Protein AF-A0A4Q2J4T3-F1 (afdb_monomer)

Secondary structure (DSSP, 8-state):
---EEEES---S--TTSSEEEEHHHHHTSHHHHHHSHHHHHHHHHHHHHHTT-

Radius of gyration: 10.94 Å; Cα contacts (8 Å, |Δi|>4): 65; chains: 1; bounding box: 29×15×27 Å

Mean predicted aligned error: 2.23 Å

Sequence (53 aa):
VPVALVAGAIDADASGFAASASLADLAGGGAAAMADPLRWLEAAGADLARSFG

Structure (mmCIF, N/CA/C/O backbone):
data_AF-A0A4Q2J4T3-F1
#
_entry.id   AF-A0A4Q2J4T3-F1
#
loop_
_atom_site.group_PDB
_atom_site.id
_atom_site.type_symbol
_atom_site.label_atom_id
_atom_site.label_alt_id
_atom_site.label_comp_id
_atom_site.label_asym_id
_atom_site.label_entity_id
_atom_site.label_seq_id
_atom_site.pdbx_PDB_ins_code
_atom_site.Cartn_x
_atom_site.Cartn_y
_atom_site.Cartn_z
_atom_site.occupancy
_atom_site.B_iso_or_equiv
_atom_site.auth_seq_id
_atom_site.auth_comp_id
_atom_site.auth_asym_id
_atom_site.auth_atom_id
_atom_site.pdbx_PDB_model_num
ATOM 1 N N . VAL A 1 1 ? -10.789 4.689 13.969 1.00 86.06 1 VAL A N 1
ATOM 2 C CA . VAL A 1 1 ? -10.715 4.659 12.490 1.00 86.06 1 VAL A CA 1
ATOM 3 C C . VAL A 1 1 ? -9.613 3.673 12.120 1.00 86.06 1 VAL A C 1
ATOM 5 O O . VAL A 1 1 ? -8.551 3.806 12.720 1.00 86.06 1 VAL A O 1
ATOM 8 N N . PRO A 1 2 ? -9.853 2.656 11.270 1.00 92.19 2 PRO A N 1
ATOM 9 C CA . PRO A 1 2 ? -8.802 1.730 10.837 1.00 92.19 2 PRO A CA 1
ATOM 10 C C . PRO A 1 2 ? -7.747 2.459 9.991 1.00 92.19 2 PRO A C 1
ATOM 12 O O . PRO A 1 2 ? -8.079 3.394 9.266 1.00 92.19 2 PRO A O 1
ATOM 15 N N . VAL A 1 3 ? -6.484 2.040 10.098 1.00 95.81 3 VAL A N 1
ATOM 16 C CA . VAL A 1 3 ? -5.350 2.615 9.354 1.00 95.81 3 VAL A CA 1
ATOM 17 C C . VAL A 1 3 ? -4.680 1.509 8.546 1.00 95.81 3 VAL A C 1
ATOM 19 O O . VAL A 1 3 ? -4.410 0.440 9.091 1.00 95.81 3 VAL A O 1
ATOM 22 N N . ALA A 1 4 ? -4.401 1.774 7.271 1.00 97.19 4 ALA A N 1
ATOM 23 C CA . ALA A 1 4 ? -3.669 0.877 6.380 1.00 97.19 4 ALA A CA 1
ATOM 24 C C . ALA A 1 4 ? -2.302 1.472 5.995 1.00 97.19 4 ALA A C 1
ATOM 26 O O . ALA A 1 4 ? -2.137 2.693 5.998 1.00 97.19 4 ALA A O 1
ATOM 27 N N . LEU A 1 5 ? -1.337 0.612 5.662 1.00 97.31 5 LEU A N 1
ATOM 28 C CA . LEU A 1 5 ? 0.027 0.981 5.272 1.00 97.31 5 LEU A CA 1
ATOM 29 C C . LEU A 1 5 ? 0.279 0.691 3.787 1.00 97.31 5 LEU A C 1
ATOM 31 O O . LEU A 1 5 ? 0.009 -0.407 3.308 1.00 97.31 5 LEU A O 1
ATOM 35 N N . VAL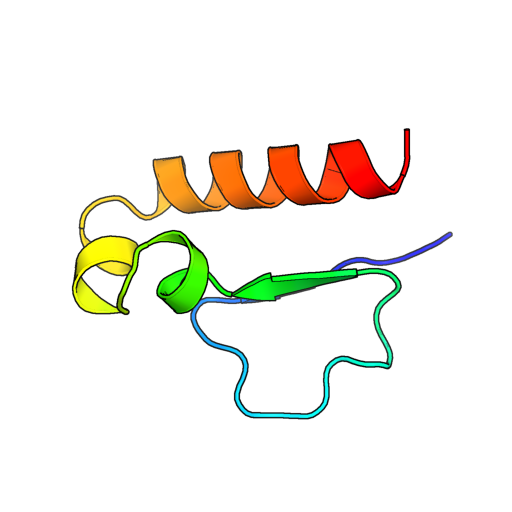 A 1 6 ? 0.905 1.638 3.091 1.00 97.88 6 VAL A N 1
ATOM 36 C CA . VAL A 1 6 ? 1.567 1.396 1.802 1.00 97.88 6 VAL A CA 1
ATOM 37 C C . VAL A 1 6 ? 3.029 1.799 1.938 1.00 97.88 6 VAL A C 1
ATOM 39 O O . VAL A 1 6 ? 3.324 2.899 2.407 1.00 97.88 6 VAL A O 1
ATOM 42 N N . ALA A 1 7 ? 3.942 0.919 1.535 1.00 97.50 7 ALA A N 1
ATOM 43 C CA . ALA A 1 7 ? 5.379 1.171 1.569 1.00 97.50 7 ALA A CA 1
ATOM 44 C C . ALA A 1 7 ? 6.073 0.587 0.332 1.00 97.50 7 ALA A C 1
ATOM 46 O O . ALA A 1 7 ? 5.558 -0.323 -0.315 1.00 97.50 7 ALA A O 1
ATOM 47 N N . GLY A 1 8 ? 7.263 1.102 0.005 1.00 97.00 8 GLY A N 1
ATOM 48 C CA . GLY A 1 8 ? 8.056 0.594 -1.120 1.00 97.00 8 GLY A CA 1
ATOM 49 C C . GLY A 1 8 ? 8.423 -0.886 -0.960 1.00 97.00 8 GLY A C 1
ATOM 50 O O . GLY A 1 8 ? 8.249 -1.661 -1.895 1.00 97.00 8 GLY A O 1
ATOM 51 N N . ALA A 1 9 ? 8.868 -1.264 0.237 1.00 96.56 9 ALA A N 1
ATOM 52 C CA . ALA A 1 9 ? 9.086 -2.637 0.676 1.00 96.56 9 ALA A CA 1
ATOM 53 C C . ALA A 1 9 ? 8.698 -2.750 2.158 1.00 96.56 9 ALA A C 1
ATOM 55 O O . ALA A 1 9 ? 8.759 -1.758 2.892 1.00 96.56 9 ALA A O 1
ATOM 56 N N . ILE A 1 10 ? 8.286 -3.941 2.587 1.00 97.75 10 ILE A N 1
ATOM 57 C CA . ILE A 1 10 ? 7.917 -4.237 3.973 1.00 97.75 10 ILE A CA 1
ATOM 58 C C . ILE A 1 10 ? 8.741 -5.444 4.420 1.00 97.75 10 ILE A C 1
ATOM 60 O O . ILE A 1 10 ? 8.392 -6.578 4.118 1.00 97.75 10 ILE A O 1
ATOM 64 N N . ASP A 1 11 ? 9.824 -5.184 5.149 1.00 95.94 11 ASP A N 1
ATOM 65 C CA . ASP A 1 11 ? 10.666 -6.233 5.750 1.00 95.94 11 ASP A CA 1
ATOM 66 C C . ASP A 1 11 ? 10.408 -6.402 7.259 1.00 95.94 11 ASP A C 1
ATOM 68 O O . ASP A 1 11 ? 10.816 -7.389 7.871 1.00 95.94 11 ASP A O 1
ATOM 72 N N . ALA A 1 12 ? 9.753 -5.414 7.875 1.00 95.75 12 ALA A N 1
ATOM 73 C CA . ALA A 1 12 ? 9.408 -5.398 9.291 1.00 95.75 12 ALA A CA 1
ATOM 74 C C . ALA A 1 12 ? 7.960 -5.852 9.522 1.00 95.75 12 ALA A C 1
ATOM 76 O O . ALA A 1 12 ? 7.144 -5.875 8.601 1.00 95.75 12 ALA A O 1
ATOM 77 N N . ASP A 1 13 ? 7.634 -6.164 10.776 1.00 96.06 13 ASP A N 1
ATOM 78 C CA . ASP A 1 13 ? 6.271 -6.515 11.162 1.00 96.06 13 ASP A CA 1
ATOM 79 C C . ASP A 1 13 ? 5.298 -5.345 10.922 1.00 96.06 13 ASP A C 1
ATOM 81 O O . ASP A 1 13 ? 5.442 -4.258 11.488 1.00 96.06 13 ASP A O 1
ATOM 85 N N . ALA A 1 14 ? 4.300 -5.589 10.071 1.00 97.00 14 ALA A N 1
ATOM 86 C CA . ALA A 1 14 ? 3.241 -4.650 9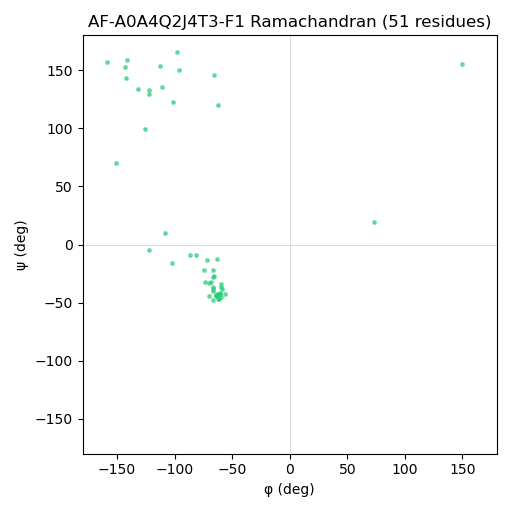.722 1.00 97.00 14 ALA A CA 1
ATOM 87 C C . ALA A 1 14 ? 1.876 -5.047 10.314 1.00 97.00 14 ALA A C 1
ATOM 89 O O . ALA A 1 14 ? 0.868 -4.417 9.987 1.00 97.00 14 ALA A O 1
ATOM 90 N N . SER A 1 15 ? 1.812 -6.040 11.212 1.00 95.38 15 SER A N 1
ATOM 91 C CA . SER A 1 15 ? 0.551 -6.522 11.796 1.00 95.38 15 SER A CA 1
ATOM 92 C C . SER A 1 15 ? -0.187 -5.474 12.638 1.00 95.38 15 SER A C 1
ATOM 94 O O . SER A 1 15 ? -1.340 -5.679 13.007 1.00 95.38 15 SER A O 1
ATOM 96 N N . GLY A 1 16 ? 0.467 -4.356 12.974 1.00 96.38 16 GLY A N 1
ATOM 97 C CA . GLY A 1 16 ? -0.154 -3.213 13.648 1.00 96.38 16 GLY A CA 1
ATOM 98 C C . GLY A 1 16 ? -1.105 -2.396 12.764 1.00 96.38 16 GLY A C 1
ATOM 99 O O . GLY A 1 16 ? -1.866 -1.581 13.287 1.00 96.38 16 GLY A O 1
ATOM 100 N N . PHE A 1 17 ? -1.082 -2.596 11.443 1.00 96.69 17 PHE A N 1
ATOM 101 C CA . PHE A 1 17 ? -1.999 -1.958 10.501 1.00 96.69 17 PHE A CA 1
ATOM 102 C C . PHE A 1 17 ? -3.181 -2.874 10.186 1.00 96.69 17 PHE A C 1
ATOM 104 O O . PHE A 1 17 ? -3.057 -4.094 10.164 1.00 96.69 17 PHE A O 1
ATOM 111 N N . ALA A 1 18 ? -4.337 -2.280 9.892 1.00 96.50 18 ALA A N 1
ATOM 112 C CA . ALA A 1 18 ? -5.529 -3.035 9.511 1.00 96.50 18 ALA A CA 1
ATOM 113 C C . ALA A 1 18 ? -5.351 -3.770 8.168 1.00 96.50 18 ALA A C 1
ATOM 115 O O . ALA A 1 18 ? -5.992 -4.790 7.938 1.00 96.50 18 ALA A O 1
ATOM 116 N N . ALA A 1 19 ? -4.489 -3.243 7.294 1.00 96.75 19 ALA A N 1
ATOM 117 C CA . ALA A 1 19 ? -4.011 -3.882 6.073 1.00 96.75 19 ALA A CA 1
ATOM 118 C C . ALA A 1 19 ? -2.683 -3.235 5.640 1.00 96.75 19 ALA A C 1
ATOM 120 O O . A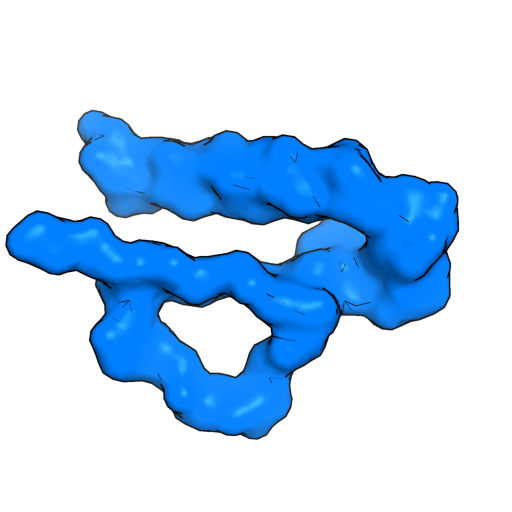LA A 1 19 ? -2.407 -2.082 5.989 1.00 96.75 19 ALA A O 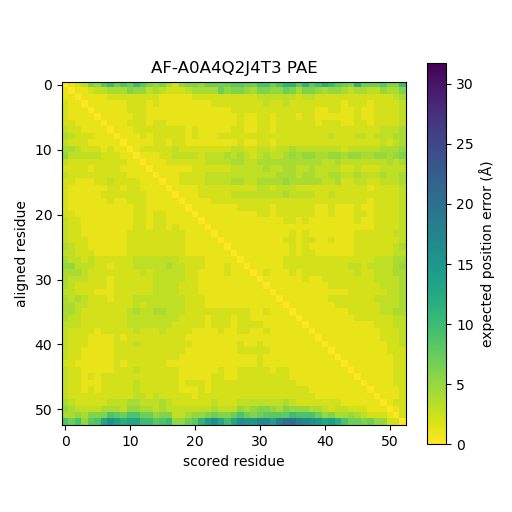1
ATOM 121 N N . SER A 1 20 ? -1.870 -3.952 4.866 1.00 97.44 20 SER A N 1
ATOM 122 C CA . SER A 1 20 ? -0.581 -3.460 4.371 1.00 97.44 20 SER A CA 1
ATOM 123 C C . SER A 1 20 ? -0.310 -3.918 2.941 1.00 97.44 20 SER A C 1
ATOM 125 O O . SER A 1 20 ? -0.610 -5.062 2.605 1.00 97.44 20 SER A O 1
ATOM 127 N N . ALA A 1 21 ? 0.308 -3.060 2.129 1.00 97.69 21 ALA A N 1
ATOM 128 C CA . ALA A 1 21 ? 0.745 -3.381 0.772 1.00 97.69 21 ALA A CA 1
ATOM 129 C C . ALA A 1 21 ? 2.196 -2.933 0.519 1.00 97.69 21 ALA A C 1
ATOM 131 O O . ALA A 1 21 ? 2.582 -1.805 0.837 1.00 97.69 21 ALA A O 1
ATOM 132 N N . SER A 1 22 ? 2.983 -3.824 -0.085 1.00 98.12 22 SER A N 1
ATOM 133 C CA . SER A 1 22 ? 4.359 -3.592 -0.533 1.00 98.12 22 SER A CA 1
ATOM 134 C C . SER A 1 22 ? 4.363 -3.346 -2.040 1.00 98.12 22 SER A C 1
ATOM 136 O O . SER A 1 22 ? 3.882 -4.179 -2.813 1.00 98.12 22 SER A O 1
ATOM 138 N N . LEU A 1 23 ? 4.889 -2.199 -2.478 1.00 98.44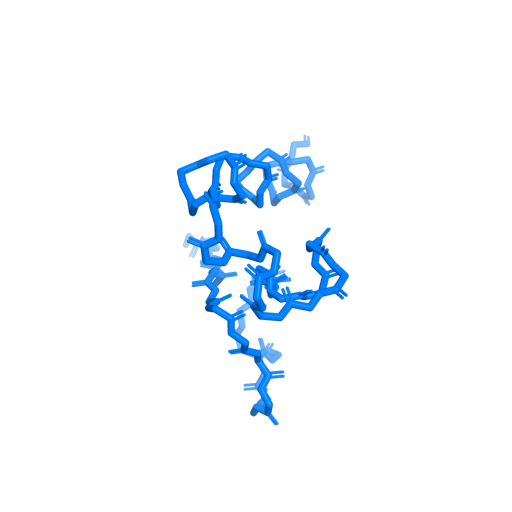 23 LEU A N 1
ATOM 139 C CA . LEU A 1 23 ? 4.940 -1.869 -3.907 1.00 98.44 23 LEU A CA 1
ATOM 140 C C . LEU A 1 23 ? 5.878 -2.808 -4.667 1.00 98.44 23 LEU A C 1
ATOM 142 O O . LEU A 1 23 ? 5.582 -3.176 -5.801 1.00 98.44 23 LEU A O 1
ATOM 146 N N . ALA A 1 24 ? 6.991 -3.210 -4.049 1.00 98.12 24 ALA A N 1
ATOM 147 C CA . ALA A 1 24 ? 7.905 -4.182 -4.628 1.00 98.12 24 ALA A CA 1
ATOM 148 C C . ALA A 1 24 ? 7.207 -5.526 -4.877 1.00 98.12 24 ALA A C 1
ATOM 150 O O . ALA A 1 24 ? 7.380 -6.087 -5.954 1.00 98.12 24 ALA A O 1
ATOM 151 N N . ASP A 1 25 ? 6.373 -6.001 -3.951 1.00 97.38 25 ASP A N 1
ATOM 152 C CA . ASP A 1 25 ? 5.664 -7.275 -4.12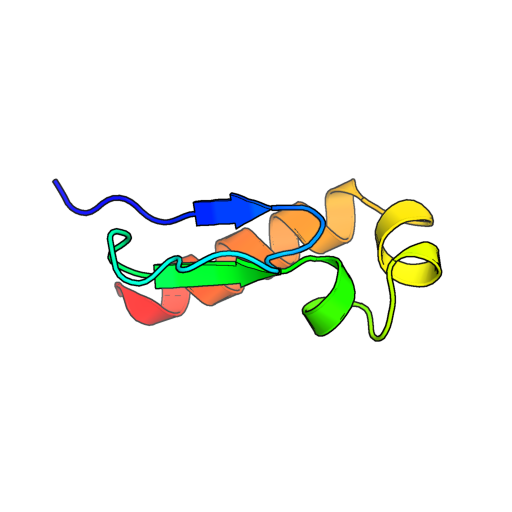7 1.00 97.38 25 ASP A CA 1
ATOM 153 C C . ASP A 1 25 ? 4.591 -7.179 -5.215 1.00 97.38 25 ASP A C 1
ATOM 155 O O . ASP A 1 25 ? 4.531 -8.033 -6.099 1.00 97.38 25 ASP A O 1
ATOM 159 N N . LEU A 1 26 ? 3.806 -6.094 -5.222 1.00 96.81 26 LEU A N 1
ATOM 160 C CA . LEU A 1 26 ? 2.805 -5.832 -6.265 1.00 96.81 26 LEU A CA 1
ATOM 161 C C . LEU A 1 26 ? 3.431 -5.723 -7.661 1.00 96.81 26 LEU A C 1
ATOM 163 O O . LEU A 1 26 ? 2.840 -6.161 -8.648 1.00 96.81 26 LEU A O 1
ATOM 167 N N . ALA A 1 27 ? 4.631 -5.148 -7.743 1.00 97.69 27 ALA A N 1
ATOM 168 C CA . ALA A 1 27 ? 5.332 -4.927 -8.998 1.00 97.69 27 ALA A CA 1
ATOM 169 C C . ALA A 1 27 ? 6.193 -6.105 -9.471 1.00 97.69 27 ALA A C 1
ATOM 171 O O . ALA A 1 27 ? 6.711 -6.058 -10.588 1.00 97.69 27 ALA A O 1
ATOM 172 N N . GLY A 1 28 ? 6.381 -7.136 -8.642 1.00 97.56 28 GLY A N 1
ATOM 173 C CA . GLY A 1 28 ? 7.338 -8.217 -8.902 1.00 97.56 28 GLY A CA 1
ATOM 174 C C . GLY A 1 28 ? 8.808 -7.806 -8.725 1.00 97.56 28 GLY A C 1
ATOM 175 O O . GLY A 1 28 ? 9.704 -8.464 -9.249 1.00 97.56 28 GLY A O 1
ATOM 176 N N . GLY A 1 29 ? 9.069 -6.710 -8.011 1.00 97.69 29 GLY A N 1
ATOM 177 C CA . GLY A 1 29 ? 10.395 -6.254 -7.607 1.00 97.69 29 GLY A CA 1
ATOM 178 C C . GLY A 1 29 ? 10.502 -4.732 -7.484 1.00 97.69 29 GLY A C 1
ATOM 179 O O . GLY A 1 29 ? 9.801 -3.973 -8.155 1.00 97.69 29 GLY A O 1
ATOM 180 N N . GLY A 1 30 ? 11.454 -4.263 -6.670 1.00 97.69 30 GLY A N 1
ATOM 181 C CA . GLY A 1 30 ? 11.668 -2.828 -6.432 1.00 97.69 30 GLY A CA 1
ATOM 182 C C . GLY A 1 30 ? 11.993 -2.022 -7.698 1.00 97.69 30 GLY A C 1
ATOM 183 O O . GLY A 1 30 ? 11.538 -0.892 -7.841 1.00 97.69 30 GLY A O 1
ATOM 184 N N . ALA A 1 31 ? 12.712 -2.609 -8.662 1.00 98.12 31 ALA A N 1
ATOM 185 C CA . ALA A 1 31 ? 13.001 -1.949 -9.938 1.00 98.12 31 ALA A CA 1
ATOM 186 C C . ALA A 1 31 ? 11.723 -1.670 -10.751 1.00 98.12 31 ALA A C 1
ATOM 188 O O . ALA A 1 31 ? 11.557 -0.578 -11.290 1.00 98.12 31 ALA A O 1
ATOM 189 N N . ALA A 1 32 ? 10.797 -2.632 -10.795 1.00 97.62 32 ALA A N 1
ATOM 190 C CA . ALA A 1 32 ? 9.511 -2.471 -11.466 1.00 97.62 32 ALA A CA 1
ATOM 191 C C . ALA A 1 32 ? 8.589 -1.496 -10.716 1.00 97.62 32 ALA A C 1
ATOM 193 O O . ALA A 1 32 ? 7.835 -0.759 -11.354 1.00 97.62 32 ALA A O 1
ATOM 194 N N . ALA A 1 33 ? 8.675 -1.452 -9.381 1.00 97.88 33 ALA A N 1
ATOM 195 C CA . ALA A 1 33 ? 7.959 -0.479 -8.557 1.00 97.88 33 ALA A CA 1
ATOM 196 C C . ALA A 1 33 ? 8.426 0.961 -8.837 1.00 97.88 33 ALA A C 1
ATOM 198 O O . ALA A 1 33 ? 7.610 1.861 -9.017 1.00 97.88 33 ALA A O 1
ATOM 199 N N . MET A 1 34 ? 9.741 1.174 -8.939 1.00 97.69 34 MET A N 1
ATOM 200 C CA . MET A 1 34 ? 10.340 2.491 -9.187 1.00 97.69 34 MET A CA 1
ATOM 201 C C . MET A 1 34 ? 10.190 2.985 -10.630 1.00 97.69 34 MET A C 1
ATOM 203 O O . MET A 1 34 ? 10.275 4.189 -10.860 1.00 97.69 34 MET A O 1
ATOM 207 N N . ALA A 1 35 ? 9.977 2.088 -11.597 1.00 98.50 35 ALA A N 1
ATOM 208 C CA . ALA A 1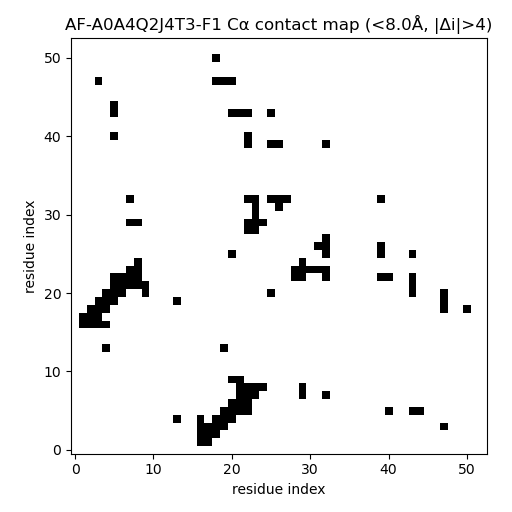 35 ? 9.769 2.462 -12.996 1.00 98.50 35 ALA A CA 1
ATOM 209 C C . ALA A 1 35 ? 8.450 3.225 -13.221 1.00 98.50 35 ALA A C 1
ATOM 211 O O . ALA A 1 35 ? 8.363 4.027 -14.148 1.00 98.50 35 ALA A O 1
ATOM 212 N N . ASP A 1 36 ? 7.438 2.981 -12.381 1.00 97.44 36 ASP A N 1
ATOM 213 C CA . ASP A 1 36 ? 6.124 3.626 -12.465 1.00 97.44 36 ASP A CA 1
ATOM 214 C C . ASP A 1 36 ? 5.463 3.733 -11.072 1.00 97.44 36 ASP A C 1
ATOM 216 O O . ASP A 1 36 ? 4.512 3.009 -10.756 1.00 97.44 36 ASP A O 1
ATOM 220 N N . PRO A 1 37 ? 5.993 4.596 -10.185 1.00 96.25 37 PRO A N 1
ATOM 221 C CA . PRO A 1 37 ? 5.596 4.618 -8.780 1.00 96.25 37 PRO A CA 1
ATOM 222 C C . PRO A 1 37 ? 4.155 5.096 -8.583 1.00 96.25 37 PRO A C 1
ATOM 224 O O . PRO A 1 37 ? 3.480 4.626 -7.668 1.00 96.25 37 PRO A O 1
ATOM 227 N N . LEU A 1 38 ? 3.664 6.000 -9.440 1.00 98.06 38 LEU A N 1
ATOM 228 C CA . LEU A 1 38 ? 2.300 6.516 -9.338 1.00 98.06 38 LEU A CA 1
ATOM 229 C C . LEU A 1 38 ? 1.278 5.410 -9.619 1.00 98.06 38 LEU A C 1
ATOM 231 O O . LEU A 1 38 ? 0.385 5.198 -8.800 1.00 98.06 38 LEU A O 1
ATOM 235 N N . ARG A 1 39 ? 1.462 4.642 -10.702 1.00 97.94 39 ARG A N 1
ATOM 236 C CA . ARG A 1 39 ? 0.592 3.502 -11.023 1.00 97.94 39 ARG A CA 1
ATOM 237 C C . ARG A 1 39 ? 0.533 2.492 -9.886 1.00 97.94 39 ARG A C 1
ATOM 239 O O . ARG A 1 39 ? -0.535 1.966 -9.581 1.00 97.94 39 ARG A O 1
ATOM 246 N N . TRP A 1 40 ? 1.672 2.192 -9.264 1.00 98.38 40 TRP A N 1
ATOM 247 C CA . TRP A 1 40 ? 1.711 1.212 -8.181 1.00 98.38 40 TRP A CA 1
ATOM 248 C C . TRP A 1 40 ? 1.099 1.730 -6.879 1.00 98.38 40 TRP A C 1
ATOM 250 O O . TRP A 1 40 ? 0.467 0.949 -6.173 1.00 98.38 40 TRP A O 1
ATOM 260 N N . LEU A 1 41 ? 1.205 3.027 -6.584 1.00 97.81 41 LEU A N 1
ATOM 261 C CA . LEU A 1 41 ? 0.486 3.64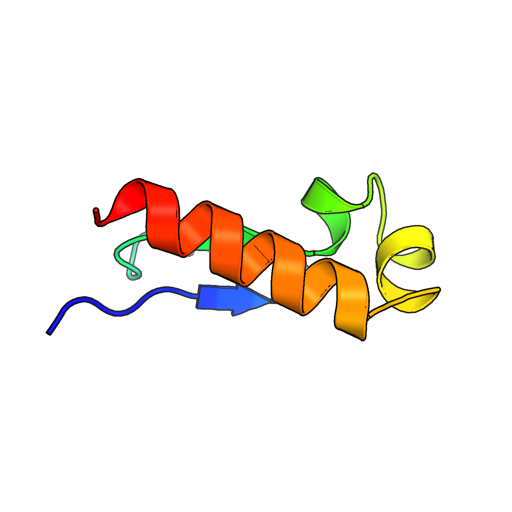4 -5.465 1.00 97.81 41 LEU A CA 1
ATOM 262 C C . LEU A 1 41 ? -1.033 3.589 -5.668 1.00 97.81 41 LEU A C 1
ATOM 264 O O . LEU A 1 41 ? -1.760 3.238 -4.739 1.00 97.81 41 LEU A O 1
ATOM 268 N N . GLU A 1 42 ? -1.514 3.881 -6.876 1.00 98.31 42 GLU A N 1
ATOM 269 C CA . GLU A 1 42 ? -2.938 3.783 -7.218 1.00 98.31 42 GLU A CA 1
ATOM 270 C C . GLU A 1 42 ? -3.445 2.338 -7.120 1.00 98.31 42 GLU A C 1
ATOM 272 O O . GLU A 1 42 ? -4.492 2.088 -6.518 1.00 98.31 42 GLU A O 1
ATOM 277 N N . ALA A 1 43 ? -2.679 1.375 -7.643 1.00 98.19 43 ALA A N 1
ATOM 278 C CA . ALA A 1 43 ? -3.003 -0.047 -7.550 1.00 98.19 43 ALA A CA 1
ATOM 279 C C . ALA A 1 43 ? -3.054 -0.534 -6.092 1.00 98.19 43 ALA A C 1
ATOM 281 O O . ALA A 1 43 ? -4.029 -1.175 -5.700 1.00 98.19 43 ALA A O 1
ATOM 282 N N . ALA A 1 44 ? -2.059 -0.177 -5.272 1.00 97.88 44 ALA A N 1
ATOM 283 C CA . ALA A 1 44 ? -2.030 -0.510 -3.849 1.00 97.88 44 ALA A CA 1
ATOM 284 C C . ALA A 1 44 ? -3.225 0.096 -3.097 1.00 97.88 44 ALA A C 1
ATOM 286 O O . ALA A 1 44 ? -3.869 -0.583 -2.301 1.00 97.88 44 ALA A O 1
ATOM 287 N N . GLY A 1 45 ? -3.569 1.356 -3.382 1.00 96.62 45 GLY A N 1
ATOM 288 C CA . GLY A 1 45 ? -4.748 2.006 -2.810 1.00 96.62 45 GLY A CA 1
ATOM 289 C C . GLY A 1 45 ? -6.053 1.300 -3.189 1.00 96.62 45 GLY A C 1
ATOM 290 O O . GLY A 1 45 ? -6.906 1.089 -2.329 1.00 96.62 45 GLY A O 1
ATOM 291 N N . ALA A 1 46 ? -6.198 0.884 -4.450 1.00 97.12 46 ALA A N 1
ATOM 292 C CA . ALA A 1 46 ? -7.369 0.145 -4.917 1.00 97.12 46 ALA A CA 1
ATOM 293 C C . ALA A 1 46 ? -7.474 -1.257 -4.291 1.00 97.12 46 ALA A C 1
ATOM 295 O O . ALA A 1 46 ? -8.578 -1.697 -3.963 1.00 97.12 46 ALA A O 1
ATOM 296 N N . ASP A 1 47 ? -6.347 -1.952 -4.115 1.00 96.06 47 ASP A N 1
ATOM 297 C CA . ASP A 1 47 ? -6.278 -3.243 -3.422 1.00 96.06 47 ASP A CA 1
ATOM 298 C C . ASP A 1 47 ? -6.699 -3.113 -1.955 1.00 96.06 47 ASP A C 1
ATOM 300 O O . ASP A 1 47 ? -7.554 -3.870 -1.495 1.00 96.06 47 ASP A O 1
ATOM 304 N N . LEU A 1 48 ? -6.180 -2.108 -1.242 1.00 96.00 48 LEU A N 1
ATOM 305 C CA . LEU A 1 48 ? -6.552 -1.848 0.150 1.00 96.00 48 LEU A CA 1
ATOM 306 C C . LEU A 1 48 ? -8.015 -1.410 0.280 1.00 96.00 48 LEU A C 1
ATOM 308 O O . LEU A 1 48 ? -8.711 -1.858 1.182 1.00 96.00 48 LEU A O 1
ATOM 312 N N . ALA A 1 49 ? -8.532 -0.575 -0.623 1.00 95.00 49 ALA A N 1
ATOM 313 C CA . ALA A 1 49 ? -9.940 -0.176 -0.587 1.00 95.00 49 ALA A CA 1
ATOM 314 C C . ALA A 1 49 ? -10.882 -1.389 -0.695 1.00 95.00 49 ALA A C 1
ATOM 316 O O . ALA A 1 49 ? -11.885 -1.455 0.013 1.00 95.00 49 ALA A O 1
ATOM 317 N N . ARG A 1 50 ? -10.524 -2.386 -1.517 1.00 93.88 50 ARG A N 1
ATOM 318 C CA . ARG A 1 50 ? -11.278 -3.642 -1.650 1.00 93.88 50 ARG A CA 1
ATOM 319 C C . ARG A 1 50 ? -11.264 -4.511 -0.393 1.00 93.88 50 ARG A C 1
ATOM 321 O O . ARG A 1 50 ? -12.171 -5.319 -0.244 1.00 93.88 50 ARG A O 1
ATOM 328 N N . SER A 1 51 ? -10.294 -4.357 0.512 1.00 89.12 51 SER A N 1
ATOM 329 C CA . SER A 1 51 ? -10.293 -5.090 1.787 1.00 89.12 51 SER A CA 1
ATOM 330 C C . SER A 1 51 ? -11.185 -4.462 2.864 1.00 89.12 51 SER A C 1
ATOM 332 O O . SER A 1 51 ? -11.374 -5.075 3.912 1.00 89.12 51 SER A O 1
ATOM 334 N N . PHE A 1 52 ? 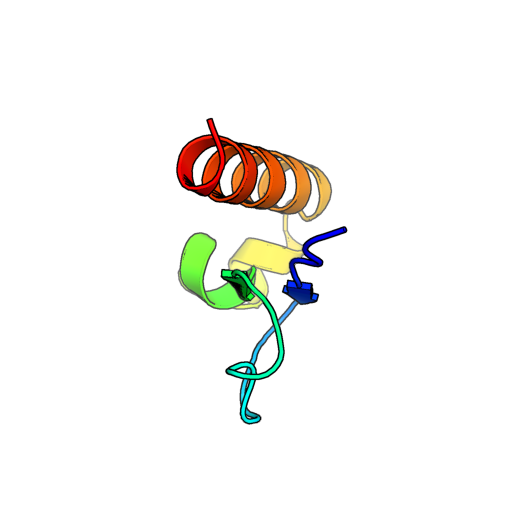-11.713 -3.253 2.634 1.00 85.75 52 PHE A N 1
ATOM 335 C CA . PHE A 1 52 ? -12.540 -2.513 3.600 1.00 85.75 52 PHE A CA 1
ATOM 336 C C . PHE A 1 52 ? -13.943 -2.138 3.095 1.00 85.75 52 PHE A C 1
ATOM 338 O O . PHE A 1 52 ? -14.707 -1.555 3.867 1.00 85.75 52 PHE A O 1
ATOM 345 N N . GLY A 1 53 ? -14.264 -2.416 1.827 1.00 72.12 53 GLY A N 1
ATOM 346 C CA . GLY A 1 53 ? -15.604 -2.243 1.251 1.00 72.12 53 GLY A CA 1
ATOM 347 C C . GLY A 1 53 ? -16.491 -3.453 1.496 1.00 72.12 53 GLY A C 1
ATOM 348 O O . GLY A 1 53 ? -17.697 -3.235 1.740 1.00 72.12 53 GLY A O 1
#

Foldseek 3Di:
DFAEEEDCADPDDPVVHPYYDHLQVVQVGSVSCVVCVPVSVVVRVVVVVVVVD

pLDDT: mean 96.0, std 4.22, range [72.12, 98.5]

Organism: NCBI:txid1817495

Solvent-accessible surface area (backbone atoms only — not comparable to full-atom values): 3254 Å² total; per-residue (Å²): 131,90,50,70,46,78,39,66,65,74,92,66,92,58,82,91,34,79,42,74,44,34,33,14,70,79,48,77,30,58,68,54,22,68,76,45,50,67,63,43,52,52,50,48,50,54,56,54,50,65,77,74,110